Protein AF-A0A379U6Y3-F1 (afdb_monomer)

pLDDT: mean 79.6, std 17.92, range [45.59, 96.5]

Structure (mmCIF, N/CA/C/O backbone):
data_AF-A0A379U6Y3-F1
#
_entry.id   AF-A0A379U6Y3-F1
#
loop_
_atom_site.group_PDB
_atom_site.id
_atom_site.type_symbol
_atom_site.label_atom_id
_atom_site.label_alt_id
_atom_site.label_comp_id
_atom_site.label_asym_id
_atom_site.label_entity_id
_atom_site.label_seq_id
_atom_site.pdbx_PDB_ins_code
_atom_site.Cartn_x
_atom_site.Cartn_y
_atom_site.Cartn_z
_atom_site.occupancy
_atom_site.B_iso_or_equiv
_atom_site.auth_seq_id
_atom_site.auth_comp_id
_atom_site.auth_asym_id
_atom_site.auth_atom_id
_atom_site.pdbx_PDB_model_num
ATOM 1 N N . MET A 1 1 ? 1.725 4.328 -19.069 1.00 56.75 1 MET A N 1
ATOM 2 C CA . MET A 1 1 ? 2.495 3.169 -19.561 1.00 56.75 1 MET A CA 1
ATOM 3 C C . MET A 1 1 ? 1.744 2.612 -20.748 1.00 56.75 1 MET A C 1
ATOM 5 O O . MET A 1 1 ? 0.542 2.432 -20.616 1.00 56.75 1 MET A O 1
ATOM 9 N N . ASP A 1 2 ? 2.399 2.449 -21.889 1.00 63.38 2 ASP A N 1
ATOM 10 C CA . ASP A 1 2 ? 1.779 1.879 -23.088 1.00 63.38 2 ASP A CA 1
ATOM 11 C C . ASP A 1 2 ? 2.105 0.372 -23.136 1.00 63.38 2 ASP A C 1
ATOM 13 O O . ASP A 1 2 ? 3.296 0.038 -23.156 1.00 63.38 2 ASP A O 1
ATOM 17 N N . PRO A 1 3 ? 1.107 -0.536 -23.113 1.00 66.00 3 PRO A N 1
ATOM 18 C CA . PRO A 1 3 ? 1.331 -1.982 -23.201 1.00 66.00 3 PRO A CA 1
ATOM 19 C C . PRO A 1 3 ? 2.162 -2.397 -24.421 1.00 66.00 3 PRO A C 1
ATOM 21 O O . PRO A 1 3 ? 2.883 -3.390 -24.358 1.00 66.00 3 PRO A O 1
ATOM 24 N N . LEU A 1 4 ? 2.112 -1.617 -25.508 1.00 68.44 4 LEU A N 1
ATOM 25 C CA . LEU A 1 4 ? 2.858 -1.876 -26.742 1.00 68.44 4 LEU A CA 1
ATOM 26 C C . LEU A 1 4 ? 4.375 -1.680 -26.583 1.00 68.44 4 LEU A C 1
ATOM 28 O O . LEU A 1 4 ? 5.138 -2.166 -27.412 1.00 68.44 4 LEU A O 1
ATOM 32 N N . VAL A 1 5 ? 4.818 -0.990 -25.524 1.00 70.06 5 VAL A N 1
ATOM 33 C CA . VAL A 1 5 ? 6.237 -0.687 -25.262 1.00 70.06 5 VAL A CA 1
ATOM 34 C C . VAL A 1 5 ? 6.837 -1.604 -24.192 1.00 70.06 5 VAL A C 1
ATOM 36 O O . VAL A 1 5 ? 8.005 -1.967 -24.284 1.00 70.06 5 VAL A O 1
ATOM 39 N N . VAL A 1 6 ? 6.058 -1.984 -23.174 1.00 73.25 6 VAL A N 1
ATOM 40 C CA . VAL A 1 6 ? 6.542 -2.787 -22.029 1.00 73.25 6 VAL A CA 1
ATOM 41 C C . VAL A 1 6 ? 6.079 -4.243 -22.045 1.00 73.25 6 VAL A C 1
ATOM 43 O O . VAL A 1 6 ? 6.603 -5.045 -21.279 1.00 73.25 6 VAL A O 1
ATOM 46 N N . GLY A 1 7 ? 5.132 -4.599 -22.914 1.00 80.75 7 GLY A N 1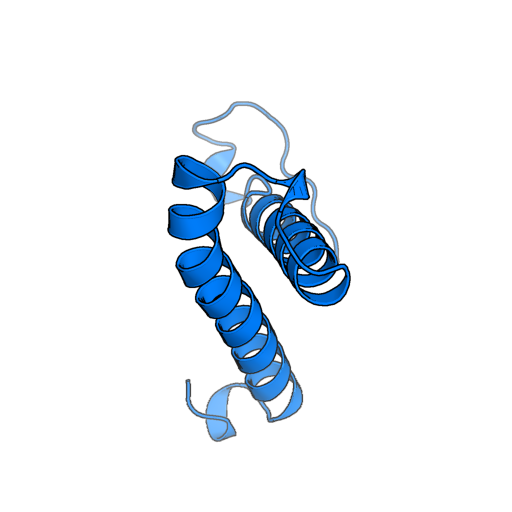
ATOM 47 C CA . GLY A 1 7 ? 4.480 -5.904 -22.916 1.00 80.75 7 GLY A CA 1
ATOM 48 C C . GLY A 1 7 ? 3.289 -5.965 -21.955 1.00 80.75 7 GLY A C 1
ATOM 49 O O . GLY A 1 7 ? 3.225 -5.255 -20.947 1.00 80.75 7 GLY A O 1
ATOM 50 N N . GLN A 1 8 ? 2.327 -6.829 -22.283 1.00 84.75 8 GLN A N 1
ATOM 51 C CA . GLN A 1 8 ? 1.053 -6.943 -21.567 1.00 84.75 8 GLN A CA 1
ATOM 52 C C . GLN A 1 8 ? 1.241 -7.393 -20.109 1.00 84.75 8 GLN A C 1
ATOM 54 O O . GLN A 1 8 ? 0.676 -6.792 -19.203 1.00 84.75 8 GLN A O 1
ATOM 59 N N . GLU A 1 9 ? 2.109 -8.376 -19.866 1.00 83.31 9 GLU A N 1
ATOM 60 C CA . GLU A 1 9 ? 2.366 -8.914 -18.523 1.00 83.31 9 GLU A CA 1
ATOM 61 C C . GLU A 1 9 ? 2.961 -7.865 -17.567 1.00 83.31 9 GLU A C 1
ATOM 63 O O . GLU A 1 9 ? 2.516 -7.718 -16.425 1.00 83.31 9 GLU A O 1
ATOM 68 N N . HIS A 1 10 ? 3.927 -7.075 -18.044 1.00 79.06 10 HIS A N 1
ATOM 69 C CA . HIS A 1 10 ? 4.489 -5.959 -17.282 1.00 79.06 10 HIS A CA 1
ATOM 70 C C . HIS A 1 10 ? 3.454 -4.864 -17.028 1.00 79.06 10 HIS A C 1
ATOM 72 O O . HIS A 1 10 ? 3.394 -4.321 -15.923 1.00 79.06 10 HIS A O 1
ATOM 78 N N . TYR A 1 11 ? 2.631 -4.540 -18.029 1.00 81.44 11 TYR A N 1
ATOM 79 C CA . TYR A 1 11 ? 1.565 -3.555 -17.875 1.00 81.44 11 TYR A CA 1
ATOM 80 C C . TYR A 1 11 ? 0.549 -3.985 -16.812 1.00 81.44 11 TYR A C 1
ATOM 82 O O . TYR A 1 11 ? 0.233 -3.201 -15.914 1.00 81.44 11 TYR A O 1
ATOM 90 N N . ASP A 1 12 ? 0.091 -5.233 -16.875 1.00 87.06 12 ASP A N 1
ATOM 91 C CA . ASP A 1 12 ? -0.902 -5.780 -15.953 1.00 87.06 12 ASP A CA 1
ATOM 92 C C . ASP A 1 12 ? -0.347 -5.878 -14.532 1.00 87.06 12 ASP A C 1
ATOM 94 O O . ASP A 1 12 ? -1.013 -5.478 -13.573 1.00 87.06 12 ASP A O 1
ATOM 98 N N . THR A 1 13 ? 0.912 -6.297 -14.389 1.00 87.19 13 THR A N 1
ATOM 99 C CA . THR A 1 13 ? 1.601 -6.325 -13.092 1.00 87.19 13 THR A CA 1
ATOM 100 C C . THR A 1 13 ? 1.728 -4.920 -12.503 1.00 87.19 13 THR A C 1
ATOM 102 O O . THR A 1 13 ? 1.368 -4.694 -11.344 1.00 87.19 13 THR A O 1
ATOM 105 N N . ALA A 1 14 ? 2.173 -3.940 -13.298 1.00 84.69 14 ALA A N 1
ATOM 106 C CA . ALA A 1 14 ? 2.292 -2.552 -12.857 1.00 84.69 14 ALA A CA 1
ATOM 107 C C . ALA A 1 14 ? 0.929 -1.955 -12.470 1.00 84.69 14 ALA A C 1
ATOM 109 O O . ALA A 1 14 ? 0.822 -1.257 -11.458 1.00 84.69 14 ALA A O 1
ATOM 110 N N . ARG A 1 15 ? -0.130 -2.259 -13.231 1.00 89.56 15 ARG A N 1
ATOM 111 C CA . ARG A 1 15 ? -1.502 -1.843 -12.913 1.00 89.56 15 ARG A CA 1
ATOM 112 C C . ARG A 1 15 ? -2.026 -2.481 -11.633 1.00 89.56 15 ARG A C 1
ATOM 114 O O . ARG A 1 15 ? -2.614 -1.772 -10.815 1.00 89.56 15 ARG A O 1
ATOM 121 N N . GLY A 1 16 ? -1.770 -3.769 -11.418 1.00 90.19 16 GLY A N 1
ATOM 122 C CA . GLY A 1 16 ? -2.133 -4.464 -10.183 1.00 90.19 16 GLY A CA 1
ATOM 123 C C . GLY A 1 16 ? -1.450 -3.856 -8.956 1.00 90.19 16 GLY A C 1
ATOM 124 O O . GLY A 1 16 ? -2.106 -3.570 -7.954 1.00 90.19 16 GLY A O 1
ATOM 125 N N . VAL A 1 17 ? -0.149 -3.565 -9.058 1.00 90.00 17 VAL A N 1
ATOM 126 C CA . VAL A 1 17 ? 0.614 -2.883 -8.000 1.00 90.00 17 VAL A CA 1
ATOM 127 C C . VAL A 1 17 ? 0.035 -1.497 -7.701 1.00 90.00 17 VAL A C 1
ATOM 129 O O . VAL A 1 17 ? -0.187 -1.167 -6.535 1.00 90.00 17 VAL A O 1
ATOM 132 N N . GLN A 1 18 ? -0.259 -0.700 -8.734 1.00 88.56 18 GLN A N 1
ATOM 133 C CA . GLN A 1 18 ? -0.872 0.623 -8.568 1.00 88.56 18 GLN A CA 1
ATOM 134 C C . GLN A 1 18 ? -2.223 0.548 -7.852 1.00 88.56 18 GLN A C 1
ATOM 136 O O . GLN A 1 18 ? -2.457 1.318 -6.924 1.00 88.56 18 GLN A O 1
ATOM 141 N N . SER A 1 19 ? -3.084 -0.396 -8.238 1.00 93.62 19 SER A N 1
ATOM 142 C CA . SER A 1 19 ? -4.406 -0.570 -7.628 1.00 93.62 19 SER A CA 1
ATOM 143 C C . SER A 1 19 ? -4.314 -0.901 -6.134 1.00 93.62 19 SER A C 1
ATOM 145 O O . SER A 1 19 ? -5.000 -0.279 -5.322 1.00 93.62 19 SER A O 1
ATOM 147 N N . ILE A 1 20 ? -3.407 -1.807 -5.746 1.00 93.38 20 ILE A N 1
ATOM 148 C CA . ILE A 1 20 ? -3.191 -2.173 -4.336 1.00 93.38 20 ILE A CA 1
ATOM 149 C C . ILE A 1 20 ? -2.691 -0.972 -3.523 1.00 93.38 20 ILE A C 1
ATOM 151 O O . ILE A 1 20 ? -3.159 -0.743 -2.407 1.00 93.38 20 ILE A O 1
ATOM 155 N N . LEU A 1 21 ? -1.750 -0.193 -4.066 1.00 92.00 21 LEU A N 1
ATOM 156 C CA . LEU A 1 21 ? -1.214 0.985 -3.381 1.00 92.00 21 LEU A CA 1
ATOM 157 C C . LEU A 1 21 ? -2.253 2.106 -3.250 1.00 92.00 21 LEU A C 1
ATOM 159 O O . LEU A 1 21 ? -2.292 2.770 -2.216 1.00 92.00 21 LEU A O 1
ATOM 163 N N . GLN A 1 22 ? -3.111 2.288 -4.255 1.00 92.44 22 GLN A N 1
ATOM 164 C CA . GLN A 1 22 ? -4.206 3.255 -4.200 1.00 92.44 22 GLN A CA 1
ATOM 165 C C . GLN A 1 22 ? -5.232 2.873 -3.128 1.00 92.44 22 GLN A C 1
ATOM 167 O O . GLN A 1 22 ? -5.547 3.693 -2.269 1.00 92.44 22 GLN A O 1
ATOM 172 N N . ARG A 1 23 ? -5.666 1.606 -3.105 1.00 94.44 23 ARG A N 1
ATOM 173 C CA . ARG A 1 23 ? -6.572 1.089 -2.070 1.00 94.44 23 ARG A CA 1
ATOM 174 C C . ARG A 1 23 ? -5.968 1.241 -0.674 1.00 94.44 23 ARG A C 1
ATOM 176 O O . ARG A 1 23 ? -6.644 1.663 0.252 1.00 94.44 23 ARG A O 1
ATOM 183 N N . TYR A 1 24 ? -4.675 0.966 -0.515 1.00 95.81 24 TYR A N 1
ATOM 184 C CA . TYR A 1 24 ? -3.984 1.195 0.754 1.00 95.81 24 TYR A CA 1
ATOM 185 C C . TYR A 1 24 ? -3.986 2.667 1.185 1.00 95.81 24 TYR A C 1
ATOM 187 O O . TYR A 1 24 ? -4.137 2.948 2.372 1.00 95.81 24 TYR A O 1
ATOM 195 N N . GLN A 1 25 ? -3.840 3.604 0.245 1.00 92.88 25 GLN A N 1
ATOM 196 C CA . GLN A 1 25 ? -3.876 5.032 0.550 1.00 92.88 25 GLN A CA 1
ATOM 197 C C . GLN A 1 25 ? -5.258 5.476 1.054 1.00 92.88 25 GLN A C 1
ATOM 199 O O . GLN A 1 25 ? -5.316 6.249 2.004 1.00 92.88 25 GLN A O 1
ATOM 204 N N . GLU A 1 26 ? -6.342 4.941 0.487 1.00 93.50 26 GLU A N 1
ATOM 205 C CA . GLU A 1 26 ? -7.717 5.165 0.968 1.00 93.50 26 GLU A CA 1
ATOM 206 C C . GLU A 1 26 ? -7.915 4.609 2.388 1.00 93.50 26 GLU A C 1
ATOM 208 O O . GLU A 1 26 ? -8.496 5.261 3.254 1.00 93.50 26 GLU A O 1
ATOM 213 N N . LEU A 1 27 ? -7.370 3.420 2.658 1.00 95.38 27 LEU A N 1
ATOM 214 C CA . LEU A 1 27 ? -7.452 2.787 3.976 1.00 95.38 27 LEU A CA 1
ATOM 215 C C . LEU A 1 27 ? -6.600 3.502 5.033 1.00 95.38 27 LEU A C 1
ATOM 217 O O . LEU A 1 27 ? -6.881 3.388 6.222 1.00 95.38 27 LEU A O 1
ATOM 221 N N . LYS A 1 28 ? -5.561 4.241 4.638 1.00 93.88 28 LYS A N 1
ATOM 222 C CA . LYS A 1 28 ? -4.629 4.889 5.568 1.00 93.88 28 LYS A CA 1
A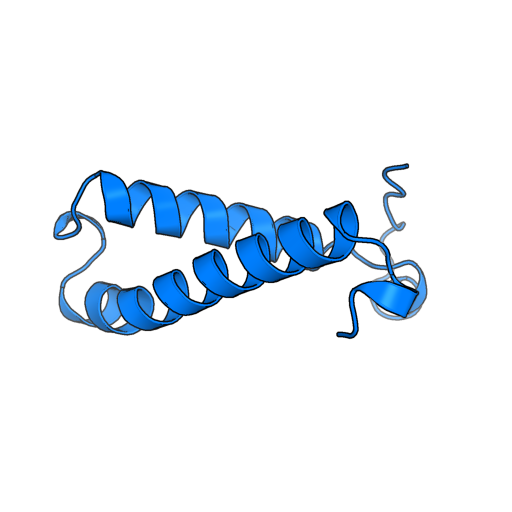TOM 223 C C . LYS A 1 28 ? -5.312 5.937 6.452 1.00 93.88 28 LYS A C 1
ATOM 225 O O . LYS A 1 28 ? -4.999 6.001 7.640 1.00 93.88 28 LYS A O 1
ATOM 230 N N . ASP A 1 29 ? -6.249 6.702 5.898 1.00 93.19 29 ASP A N 1
ATOM 231 C CA . ASP A 1 29 ? -7.001 7.711 6.654 1.00 93.19 29 ASP A CA 1
ATOM 232 C C . ASP A 1 29 ? -7.979 7.046 7.634 1.00 93.19 29 ASP A C 1
ATOM 234 O O . ASP A 1 29 ? -8.092 7.463 8.786 1.00 93.19 29 ASP A O 1
ATOM 238 N N . ILE A 1 30 ? -8.600 5.938 7.220 1.00 92.88 30 ILE A N 1
ATOM 239 C CA . ILE A 1 30 ? -9.459 5.110 8.078 1.00 92.88 30 ILE A CA 1
ATOM 240 C C . ILE A 1 30 ? -8.647 4.531 9.247 1.00 92.88 30 ILE A C 1
ATOM 242 O O . ILE A 1 30 ? -9.057 4.660 10.398 1.00 92.88 30 ILE A O 1
ATOM 246 N N . ILE A 1 31 ? -7.462 3.967 8.978 1.00 94.25 31 ILE A N 1
ATOM 247 C CA . ILE A 1 31 ? -6.554 3.412 10.001 1.00 94.25 31 ILE A CA 1
ATOM 248 C C . ILE A 1 31 ? -6.127 4.486 11.001 1.00 94.25 31 ILE A C 1
ATOM 250 O O . ILE A 1 31 ? -6.017 4.203 12.191 1.00 94.25 31 ILE A O 1
ATOM 254 N N . ALA A 1 32 ? -5.867 5.707 10.531 1.00 94.19 32 ALA A N 1
ATOM 255 C CA . ALA A 1 32 ? -5.437 6.805 11.389 1.00 94.19 32 ALA A CA 1
ATOM 256 C C . ALA A 1 32 ? -6.532 7.264 12.368 1.00 94.19 32 ALA A C 1
ATOM 258 O O . ALA A 1 32 ? -6.202 7.762 13.443 1.00 94.19 32 ALA A O 1
ATOM 259 N N . ILE A 1 33 ? -7.808 7.098 12.007 1.00 95.38 33 ILE A N 1
ATOM 260 C CA . ILE A 1 33 ? -8.958 7.520 12.819 1.00 95.38 33 ILE A CA 1
ATOM 261 C C . ILE A 1 33 ? -9.468 6.377 13.706 1.00 95.38 33 ILE A C 1
ATOM 263 O O . ILE A 1 33 ? -9.686 6.579 14.898 1.00 95.38 33 ILE A O 1
ATOM 267 N N . LEU A 1 34 ? -9.680 5.195 13.124 1.00 94.94 34 LEU A N 1
ATOM 268 C CA . LEU A 1 34 ? -10.362 4.063 13.763 1.00 94.94 34 LEU A CA 1
ATOM 269 C C . LEU A 1 34 ? -9.395 3.009 14.317 1.00 94.94 34 LEU A C 1
ATOM 271 O O . LEU A 1 34 ? -9.742 2.267 15.229 1.00 94.94 34 LEU A O 1
ATOM 275 N N . GLY A 1 35 ? -8.172 2.946 13.793 1.00 93.69 35 GLY A N 1
ATOM 276 C CA . GLY A 1 35 ? -7.223 1.883 14.102 1.00 93.69 35 GLY A CA 1
ATOM 277 C C . GLY A 1 35 ? -7.318 0.690 13.149 1.00 93.69 35 GLY A C 1
ATOM 278 O O . GLY A 1 35 ? -8.153 0.611 12.252 1.00 93.69 35 GLY A O 1
ATOM 279 N N . MET A 1 36 ? -6.378 -0.237 13.312 1.00 93.88 36 MET A N 1
ATOM 280 C CA . MET A 1 36 ? -6.143 -1.338 12.373 1.00 93.88 36 MET A CA 1
ATOM 281 C C . MET A 1 36 ? -7.132 -2.504 12.547 1.00 93.88 36 MET A C 1
ATOM 283 O O . MET A 1 36 ? -7.347 -3.283 11.617 1.00 93.88 36 MET A O 1
ATOM 287 N N . ASP A 1 37 ? -7.718 -2.623 13.736 1.00 94.81 37 ASP A N 1
ATOM 288 C CA . ASP A 1 37 ? -8.594 -3.732 14.121 1.00 94.81 37 ASP A CA 1
ATOM 289 C C . ASP A 1 37 ? -10.007 -3.596 13.541 1.00 94.81 37 ASP A C 1
ATOM 291 O O . ASP A 1 37 ? -10.653 -4.609 13.279 1.00 94.81 37 ASP A O 1
ATOM 295 N N . GLU A 1 38 ? -10.422 -2.361 13.243 1.00 94.44 38 GLU A N 1
ATOM 296 C CA . GLU A 1 38 ? -11.732 -1.994 12.679 1.00 94.44 38 GLU A CA 1
ATOM 297 C C . GLU A 1 38 ? -11.872 -2.311 11.182 1.00 94.44 38 GLU A C 1
ATOM 299 O O . GLU A 1 38 ? -12.925 -2.114 10.576 1.00 94.44 38 GLU A O 1
ATOM 304 N N . LEU A 1 39 ? -10.804 -2.797 10.553 1.00 94.56 39 LEU A N 1
ATOM 305 C CA . LEU A 1 39 ? -10.811 -3.147 9.140 1.00 94.56 39 LEU A CA 1
ATOM 306 C C . LEU A 1 39 ? -11.312 -4.565 8.898 1.00 94.56 39 LEU A C 1
ATOM 308 O O . LEU A 1 39 ? -11.088 -5.478 9.695 1.00 94.56 39 LEU A O 1
ATOM 312 N N . SER A 1 40 ? -11.937 -4.757 7.737 1.00 96.12 40 SER A N 1
ATOM 313 C CA . SER A 1 40 ? -12.288 -6.090 7.258 1.00 96.12 40 SER A CA 1
ATOM 314 C C . SER A 1 40 ? -11.026 -6.939 7.053 1.00 96.12 40 SER A C 1
ATOM 316 O O . SER A 1 40 ? -9.933 -6.419 6.811 1.00 96.12 40 SER A O 1
ATOM 318 N N . GLU A 1 41 ? -11.159 -8.265 7.109 1.00 95.50 41 GLU A N 1
ATOM 319 C CA . GLU A 1 41 ? -10.027 -9.171 6.857 1.00 95.50 41 GLU A CA 1
ATOM 320 C C . GLU A 1 41 ? -9.445 -8.998 5.442 1.00 95.50 41 GLU A C 1
ATOM 322 O O . GLU A 1 41 ? -8.234 -9.118 5.243 1.00 95.50 41 GLU A O 1
ATOM 327 N N . GLU A 1 42 ? -10.282 -8.637 4.465 1.00 94.69 42 GLU A N 1
ATOM 328 C CA . GLU A 1 42 ? -9.847 -8.315 3.104 1.00 94.69 42 GLU A CA 1
ATOM 329 C C . GLU A 1 42 ? -8.992 -7.040 3.070 1.00 94.69 42 GLU A C 1
ATOM 331 O O . GLU A 1 42 ? -7.901 -7.036 2.493 1.00 94.69 42 GLU A O 1
ATOM 336 N N . ASP A 1 43 ? -9.423 -5.977 3.750 1.00 95.75 43 ASP A N 1
ATOM 337 C CA . ASP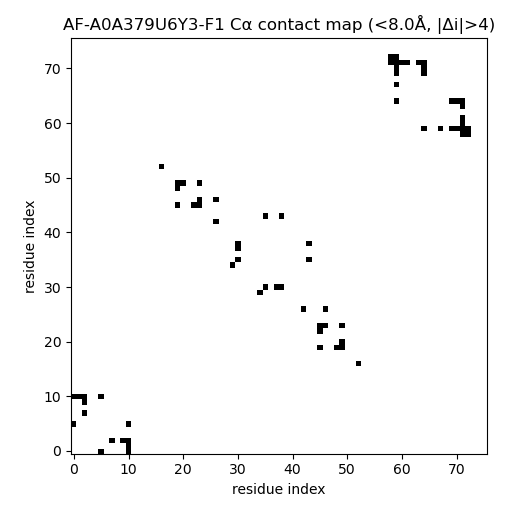 A 1 43 ? -8.679 -4.718 3.792 1.00 95.75 43 ASP A CA 1
ATOM 338 C C . ASP A 1 43 ? -7.372 -4.850 4.584 1.00 95.75 43 ASP A C 1
ATOM 340 O O . ASP A 1 43 ? -6.332 -4.319 4.178 1.00 95.75 43 ASP A O 1
ATOM 344 N N . LYS A 1 44 ? -7.370 -5.630 5.674 1.00 95.88 44 LYS A N 1
ATOM 345 C CA . LYS A 1 44 ? -6.136 -5.998 6.390 1.00 95.88 44 LYS A CA 1
ATOM 346 C C . LYS A 1 44 ? -5.152 -6.701 5.456 1.00 95.88 44 LYS A C 1
ATOM 348 O O . LYS A 1 44 ? -3.948 -6.423 5.489 1.00 95.88 44 LYS A O 1
ATOM 353 N N . LEU A 1 45 ? -5.649 -7.571 4.579 1.00 96.50 45 LEU A N 1
ATOM 354 C CA . LEU A 1 45 ? -4.837 -8.278 3.595 1.00 96.50 45 LEU A CA 1
ATOM 355 C C . LEU A 1 45 ? -4.299 -7.336 2.503 1.00 96.50 45 LEU A C 1
ATOM 357 O O . LEU A 1 45 ? -3.128 -7.453 2.123 1.00 96.50 45 LEU A O 1
ATOM 361 N N . VAL A 1 46 ? -5.090 -6.355 2.056 1.00 95.38 46 VAL A N 1
ATOM 362 C CA . VAL A 1 46 ? -4.635 -5.275 1.158 1.00 95.38 46 VAL A CA 1
ATOM 363 C C . VAL A 1 46 ? -3.512 -4.466 1.805 1.00 95.38 46 VAL A C 1
ATOM 365 O O . VAL A 1 46 ? -2.454 -4.292 1.198 1.00 95.38 46 VAL A O 1
ATOM 368 N N . VAL A 1 47 ? -3.687 -4.037 3.057 1.00 96.06 47 VAL A N 1
ATOM 369 C CA . VAL A 1 47 ? -2.678 -3.288 3.825 1.00 96.06 47 VAL A CA 1
ATOM 370 C C . VAL A 1 47 ? -1.389 -4.100 3.971 1.00 96.06 47 VAL A C 1
ATOM 372 O O . VAL A 1 47 ? -0.290 -3.578 3.763 1.00 96.06 47 VAL A O 1
ATOM 375 N N . ALA A 1 48 ? -1.498 -5.396 4.274 1.00 95.75 48 ALA A N 1
ATOM 376 C CA . ALA A 1 48 ? -0.346 -6.285 4.380 1.00 95.75 48 ALA A CA 1
ATOM 377 C C . ALA A 1 48 ? 0.413 -6.418 3.047 1.00 95.75 48 ALA A C 1
ATOM 379 O O . ALA A 1 48 ? 1.647 -6.355 3.032 1.00 95.75 48 ALA A O 1
ATOM 380 N N . ARG A 1 49 ? -0.301 -6.569 1.921 1.00 95.25 49 ARG A N 1
ATOM 381 C CA . ARG A 1 49 ? 0.297 -6.622 0.575 1.00 95.25 49 ARG A CA 1
ATOM 382 C C . ARG A 1 49 ? 0.958 -5.299 0.202 1.00 95.25 49 ARG A C 1
ATOM 384 O O . ARG A 1 49 ? 2.115 -5.305 -0.211 1.00 95.25 49 ARG A O 1
ATOM 391 N N . ALA A 1 50 ? 0.280 -4.177 0.418 1.00 94.38 50 ALA A N 1
ATOM 392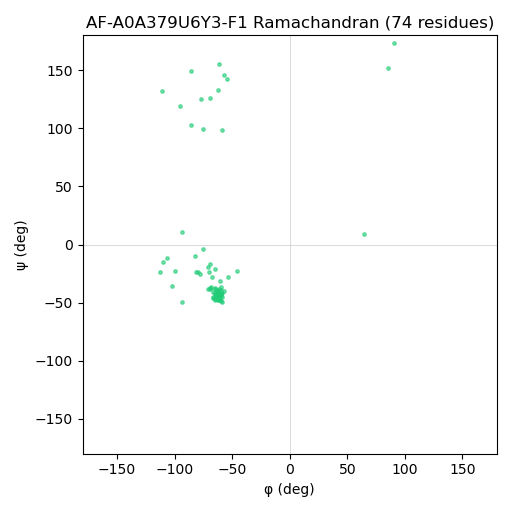 C CA . ALA A 1 50 ? 0.807 -2.849 0.126 1.00 94.38 50 ALA A CA 1
ATOM 393 C C . ALA A 1 50 ? 2.090 -2.552 0.914 1.00 94.38 50 ALA A C 1
ATOM 395 O O . ALA A 1 50 ? 3.071 -2.089 0.336 1.00 94.38 50 ALA A O 1
ATOM 396 N N . ARG A 1 51 ? 2.143 -2.909 2.207 1.00 93.12 51 ARG A N 1
ATOM 397 C CA . ARG A 1 51 ? 3.364 -2.782 3.023 1.00 93.12 51 ARG A CA 1
ATOM 398 C C . ARG A 1 51 ? 4.522 -3.622 2.480 1.00 93.12 51 ARG A C 1
ATOM 400 O O . ARG A 1 51 ? 5.657 -3.152 2.482 1.00 93.12 51 ARG A O 1
ATOM 407 N N . LYS A 1 52 ? 4.261 -4.850 2.011 1.00 91.38 52 LYS A N 1
ATOM 408 C CA . LYS A 1 52 ? 5.287 -5.696 1.370 1.00 91.38 52 LYS A CA 1
ATOM 409 C C . LYS A 1 52 ? 5.785 -5.077 0.064 1.00 91.38 52 LYS A C 1
ATOM 411 O O . LYS A 1 52 ? 6.992 -5.002 -0.129 1.00 91.38 52 LYS A O 1
ATOM 416 N N . ILE A 1 53 ? 4.874 -4.586 -0.778 1.00 89.12 53 ILE A N 1
ATOM 417 C CA . ILE A 1 53 ? 5.201 -3.892 -2.033 1.00 89.12 53 ILE A CA 1
ATOM 418 C C . ILE A 1 53 ? 6.062 -2.657 -1.754 1.00 89.12 53 ILE A C 1
ATOM 420 O O . ILE A 1 53 ? 7.113 -2.507 -2.361 1.00 89.12 53 ILE A O 1
ATOM 424 N N . GLN A 1 54 ? 5.673 -1.799 -0.805 1.00 86.38 54 GLN A N 1
ATOM 425 C CA . GLN A 1 54 ? 6.453 -0.609 -0.454 1.00 86.38 54 GLN A CA 1
ATOM 426 C C . GLN A 1 54 ? 7.863 -0.962 0.024 1.00 86.38 54 GLN A C 1
ATOM 428 O O . GLN A 1 54 ? 8.812 -0.322 -0.408 1.00 86.38 54 GLN A O 1
ATOM 433 N N . ARG A 1 55 ? 8.012 -2.002 0.856 1.00 84.75 55 ARG A N 1
ATOM 434 C CA . ARG A 1 55 ? 9.330 -2.487 1.304 1.00 84.75 55 ARG A CA 1
ATOM 435 C C . ARG A 1 55 ? 10.171 -3.057 0.166 1.00 84.75 55 ARG A C 1
ATOM 437 O O . ARG A 1 55 ? 11.384 -2.889 0.161 1.00 84.75 55 ARG A O 1
ATOM 444 N N . PHE A 1 56 ? 9.534 -3.748 -0.776 1.00 82.56 56 PHE A N 1
ATOM 445 C CA . PHE A 1 56 ? 10.199 -4.287 -1.958 1.00 82.56 56 PHE A CA 1
ATOM 446 C C . PHE A 1 56 ? 10.694 -3.162 -2.872 1.00 82.56 56 PHE A C 1
ATOM 448 O O . PHE A 1 56 ? 11.850 -3.161 -3.278 1.00 82.56 56 PHE A O 1
ATOM 455 N N . LEU A 1 57 ? 9.851 -2.155 -3.114 1.00 79.25 57 LEU A N 1
ATOM 456 C CA . LEU A 1 57 ? 10.201 -0.968 -3.898 1.00 79.25 57 LEU A CA 1
ATOM 457 C C . LEU A 1 57 ? 11.174 -0.028 -3.171 1.00 79.25 57 LEU A C 1
ATOM 459 O O . LEU A 1 57 ? 11.802 0.800 -3.817 1.00 79.25 57 LEU A O 1
ATOM 463 N N . SER A 1 58 ? 11.299 -0.129 -1.846 1.00 72.06 58 SER A N 1
ATOM 464 C CA . SER A 1 58 ? 12.267 0.631 -1.053 1.00 72.06 58 SER A CA 1
ATOM 465 C C . SER A 1 58 ? 13.579 -0.119 -0.827 1.00 72.06 58 SER A C 1
ATOM 467 O O . SER A 1 58 ? 14.360 0.303 0.029 1.00 72.06 58 SER A O 1
ATOM 469 N N . GLN A 1 59 ? 13.823 -1.240 -1.519 1.00 63.00 59 GLN A N 1
ATOM 470 C CA . GLN A 1 59 ? 15.161 -1.824 -1.514 1.00 63.00 59 GLN A CA 1
ATOM 471 C C . GLN A 1 59 ? 16.161 -0.753 -1.965 1.00 63.00 59 GLN A C 1
ATOM 473 O O . GLN A 1 59 ? 15.823 0.056 -2.835 1.00 63.00 59 GLN A O 1
ATOM 478 N N . PRO A 1 60 ? 17.367 -0.703 -1.370 1.00 51.75 60 PRO A N 1
ATOM 479 C CA . PRO A 1 60 ? 18.414 0.178 -1.850 1.00 51.75 60 PRO A CA 1
ATOM 480 C C . PRO A 1 60 ? 18.699 -0.197 -3.303 1.00 51.75 60 PRO A C 1
ATOM 482 O O . PRO A 1 60 ? 19.386 -1.173 -3.595 1.00 51.75 60 P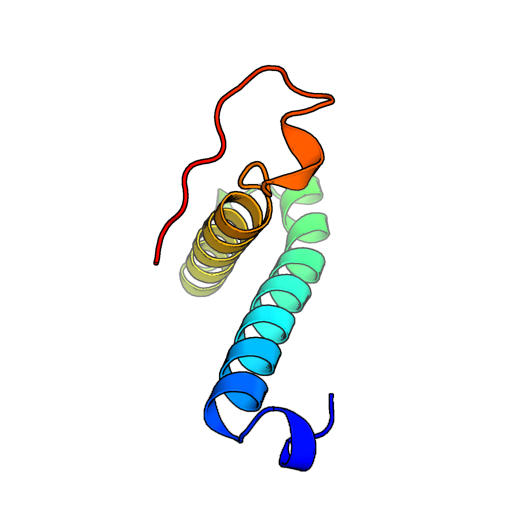RO A O 1
ATOM 485 N N . PHE A 1 61 ? 18.109 0.563 -4.225 1.00 47.94 61 PHE A N 1
ATOM 486 C CA . PHE A 1 61 ? 18.485 0.522 -5.622 1.00 47.94 61 PHE A CA 1
ATOM 487 C C . PHE A 1 61 ? 19.976 0.843 -5.691 1.00 47.94 61 PHE A C 1
ATOM 489 O O . PHE A 1 61 ? 20.472 1.661 -4.921 1.00 47.94 61 PHE A O 1
ATOM 496 N N . PHE A 1 62 ? 20.675 0.234 -6.639 1.00 45.69 62 PHE A N 1
ATOM 497 C CA . PHE A 1 62 ? 22.120 0.351 -6.871 1.00 45.69 62 PHE A CA 1
ATOM 498 C C . PHE A 1 62 ? 22.669 1.802 -6.846 1.00 45.69 62 PHE A C 1
ATOM 500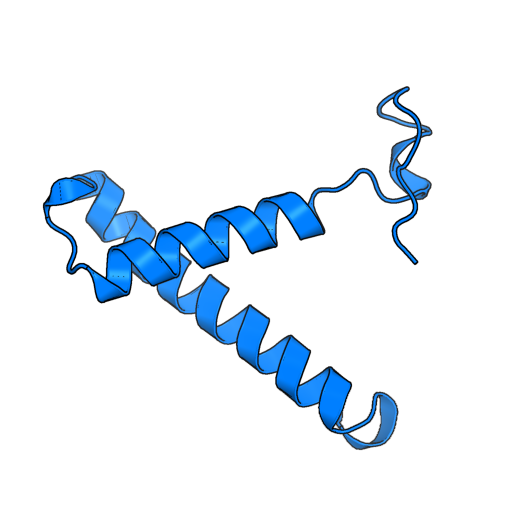 O O . PHE A 1 62 ? 23.837 2.037 -6.573 1.00 45.69 62 PHE A O 1
ATOM 507 N N . VAL A 1 63 ? 21.815 2.805 -7.083 1.00 46.72 63 VAL A N 1
ATOM 508 C CA . VAL A 1 63 ? 22.151 4.241 -7.058 1.00 46.72 63 VAL A CA 1
ATOM 509 C C . VAL A 1 63 ? 22.180 4.839 -5.636 1.00 46.72 63 VAL A C 1
ATOM 511 O O . VAL A 1 63 ? 22.843 5.845 -5.395 1.00 46.72 63 VAL A O 1
ATOM 514 N N . ALA A 1 64 ? 21.484 4.232 -4.672 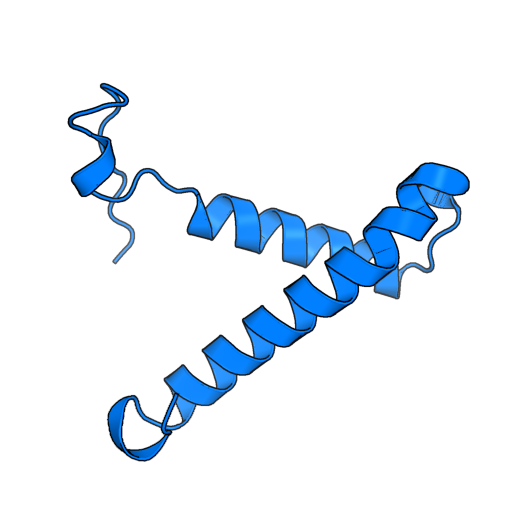1.00 45.59 64 ALA A N 1
ATOM 515 C CA . ALA A 1 64 ? 21.415 4.684 -3.280 1.00 45.59 64 ALA A CA 1
ATOM 516 C C . ALA A 1 64 ? 22.616 4.228 -2.430 1.00 45.59 64 ALA A C 1
ATOM 518 O O . ALA A 1 64 ? 22.783 4.713 -1.311 1.00 45.59 64 ALA A O 1
ATOM 519 N N . GLU A 1 65 ? 23.468 3.335 -2.941 1.00 46.56 65 GLU A N 1
ATOM 520 C CA . GLU A 1 65 ? 24.672 2.846 -2.251 1.00 46.56 65 GLU A CA 1
ATOM 521 C C . GLU A 1 65 ? 25.638 4.001 -1.926 1.00 46.56 65 GLU A C 1
ATOM 523 O O . GLU A 1 65 ? 26.176 4.081 -0.821 1.00 46.56 65 GLU A O 1
ATOM 528 N N . VAL A 1 66 ? 25.724 4.985 -2.832 1.00 49.41 66 VAL A N 1
ATOM 529 C CA . VAL A 1 66 ? 26.534 6.210 -2.688 1.00 49.41 66 VAL A CA 1
ATOM 530 C C . VAL A 1 66 ? 26.055 7.110 -1.535 1.00 49.41 66 VAL A C 1
ATOM 532 O O . VAL A 1 66 ? 26.825 7.920 -1.027 1.00 49.41 66 VAL A O 1
ATOM 535 N N . PHE A 1 67 ? 24.798 6.964 -1.096 1.00 49.66 67 PHE A N 1
ATOM 536 C CA . PHE A 1 67 ? 24.185 7.793 -0.049 1.00 49.66 67 PHE A CA 1
ATOM 537 C C . PHE A 1 67 ? 23.878 7.034 1.252 1.00 49.66 67 PHE A C 1
ATOM 539 O O . PHE A 1 67 ? 23.771 7.661 2.303 1.00 49.66 67 PHE A O 1
ATOM 546 N N . THR A 1 68 ? 23.723 5.707 1.205 1.00 56.53 68 THR A N 1
ATOM 547 C CA . THR A 1 68 ? 23.274 4.883 2.347 1.00 56.53 68 THR A CA 1
ATOM 548 C C . THR A 1 68 ? 24.361 3.977 2.930 1.00 56.53 68 THR A C 1
ATOM 550 O O . THR A 1 68 ? 24.185 3.465 4.035 1.00 56.53 68 THR A O 1
ATOM 553 N N . GLY A 1 69 ? 25.480 3.770 2.221 1.00 54.25 69 GLY A N 1
ATOM 554 C CA . GLY A 1 69 ? 26.620 2.974 2.697 1.00 54.25 69 GLY A CA 1
ATOM 555 C C . GLY A 1 69 ? 26.332 1.482 2.924 1.00 54.25 69 GLY A C 1
ATOM 556 O O . GLY A 1 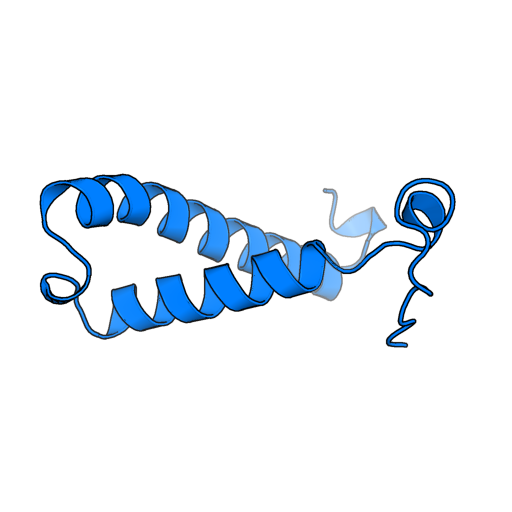69 ? 27.169 0.788 3.494 1.00 54.25 69 GLY A O 1
ATOM 557 N N . SER A 1 70 ? 25.160 0.986 2.511 1.00 54.41 70 SER A N 1
ATOM 558 C CA . SER A 1 70 ? 24.748 -0.416 2.651 1.00 54.41 70 SER A CA 1
ATOM 559 C C . SER A 1 70 ? 24.688 -1.086 1.274 1.00 54.41 70 SER A C 1
ATOM 561 O O . SER A 1 70 ? 24.079 -0.503 0.374 1.00 54.41 70 SER A O 1
ATOM 563 N N . PRO A 1 71 ? 25.275 -2.286 1.094 1.00 54.22 71 PRO A N 1
ATOM 564 C CA . PRO A 1 71 ? 25.342 -2.943 -0.206 1.00 54.22 71 PRO A CA 1
ATOM 565 C C . PRO A 1 71 ? 23.950 -3.275 -0.753 1.00 54.22 71 PRO A C 1
ATOM 567 O O . PRO A 1 71 ? 23.093 -3.805 -0.039 1.00 54.22 71 PRO A O 1
ATOM 570 N N . ALA A 1 72 ? 23.727 -2.945 -2.027 1.00 52.16 72 ALA A N 1
ATOM 571 C CA . ALA A 1 72 ? 22.467 -3.189 -2.720 1.00 52.16 72 ALA A CA 1
ATOM 572 C C . ALA A 1 72 ? 22.253 -4.697 -2.936 1.00 52.16 72 ALA A C 1
ATOM 574 O O . ALA A 1 72 ? 23.103 -5.379 -3.506 1.00 52.16 72 ALA A O 1
ATOM 575 N N . ASN A 1 73 ? 21.108 -5.228 -2.495 1.00 56.50 73 ASN A N 1
ATOM 576 C CA . ASN A 1 73 ? 20.765 -6.631 -2.714 1.00 56.50 73 ASN A CA 1
ATOM 577 C C . ASN A 1 73 ? 20.088 -6.771 -4.085 1.00 56.50 73 ASN A C 1
ATOM 579 O O . ASN A 1 73 ? 18.923 -6.416 -4.248 1.00 56.50 73 ASN A O 1
ATOM 583 N N . THR A 1 74 ? 20.823 -7.252 -5.082 1.00 46.81 74 THR A N 1
ATOM 584 C CA . THR A 1 74 ? 20.289 -7.566 -6.410 1.00 46.81 74 THR A CA 1
ATOM 585 C C . THR A 1 74 ? 19.483 -8.863 -6.346 1.00 46.81 74 THR A C 1
ATOM 587 O O . THR A 1 74 ? 20.040 -9.958 -6.372 1.00 46.81 74 THR A O 1
ATOM 590 N N . SER A 1 75 ? 18.154 -8.756 -6.263 1.00 48.50 75 SER A N 1
ATOM 591 C CA . SER A 1 75 ? 17.288 -9.872 -6.660 1.00 48.50 75 SER A CA 1
ATOM 592 C C . SER A 1 75 ? 17.230 -9.912 -8.194 1.00 48.50 75 SER A C 1
ATOM 594 O O . SER A 1 75 ? 16.923 -8.867 -8.773 1.00 48.50 75 SER A O 1
ATOM 596 N N . PRO A 1 76 ? 17.546 -11.048 -8.845 1.00 52.22 76 PRO A N 1
ATOM 597 C CA . PRO A 1 76 ? 17.355 -11.221 -10.285 1.00 52.22 76 PRO A CA 1
ATOM 598 C C . PRO A 1 76 ? 15.875 -11.182 -10.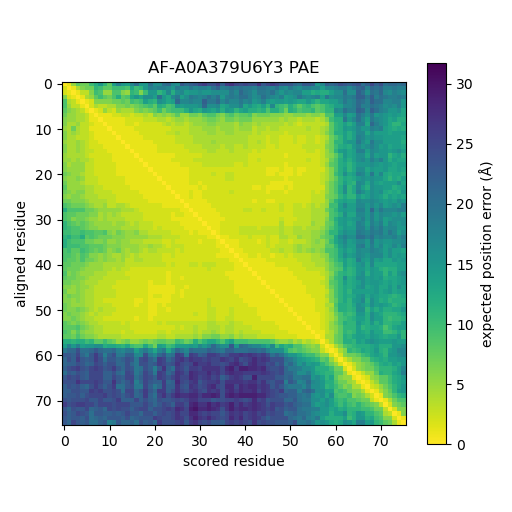680 1.00 52.22 76 PRO A C 1
ATOM 600 O O . PRO A 1 76 ? 15.015 -11.409 -9.791 1.00 52.22 76 PRO A O 1
#

Solvent-accessible surface area (backbone atoms only — not comparable to full-atom values): 4554 Å² total; per-residue (Å²): 136,59,44,92,79,66,37,61,70,54,43,52,50,54,49,52,54,51,51,40,46,51,55,33,56,64,46,47,60,50,36,74,74,70,37,77,81,78,47,52,74,67,54,50,48,41,43,53,48,31,53,50,51,52,55,61,73,60,49,56,50,79,79,43,34,88,79,66,79,50,86,52,79,83,77,130

Mean predicted aligned error: 9.46 Å

Foldseek 3Di:
DDCVVVPPVVVVVVVVLVVLLVLLVVCVVVCVPPNDVPDDPVSNVSVVVNVVSVVVVPQCDPVCCVPPVDDGDDDD

Sequence (76 aa):
MDPLVVGQEHYDTARGVQSILQRYQELKDIIAILGMDELSEEDKLVVARARKIQRFLSQPFFVAEVFTGSPANTSP

Nearest PDB structures (foldseek):
  1h8e-assembly1_E  TM=8.782E-01  e=6.968E-07  Bos taurus
  5dn6-assembly1_E  TM=8.683E-01  e=1.932E-06  Paracoccus denitrificans
  6vof-assembly1_F  TM=8.837E-01  e=3.218E-06  Spinacia oleracea
  6cp3-assembly1_D  TM=8.994E-01  e=6.087E-06  Saccharomyces cerevisiae S288C
  8j0t-assembly1_D  TM=8.890E-01  e=1.014E-05  Mycobacterium tuberculosis

Organism: Salmonella diarizonae (NCBI:txid59204)

Secondary structure (DSSP, 8-state):
--HHHH-HHHHHHHHHHHHHHHHHHHHHHHHHHH-STTS-HHHHHHHHHHHHHHHHHTS--TTSHHHH-S------

InterPro domains:
  IPR024034 ATPase, F1/V1 complex, beta/alpha subunit, C-terminal [G3DSA:1.10.1140.10] (1-76)
  IPR050053 ATPase alpha/beta chains [PTHR15184] (1-72)
  IPR055190 ATP synthase A/B type, C-terminal domain [PF22919] (6-67)

Radius of gyration: 15.98 Å; Cα contacts (8 Å, |Δi|>4): 38; chains: 1; bounding box: 39×19×41 Å